Protein AF-A0A7U9S5L1-F1 (afdb_monomer_lite)

Secondary structure (DSSP, 8-state):
--------HHHHHHHTT--S-TTS-BSSSSSS--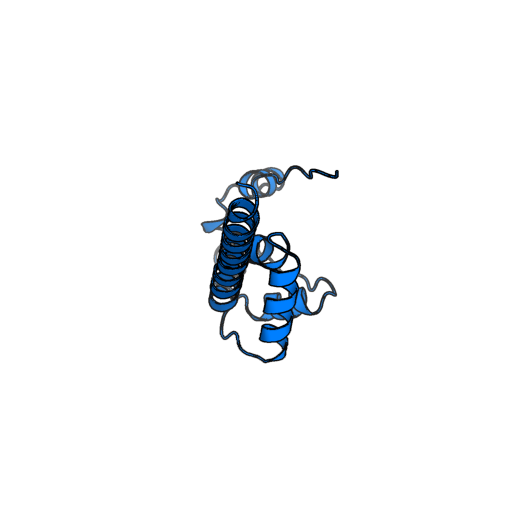-PPPP-S-HHHHHHHHH--TT-BHHHHHHHHHHHHSS-HHHHHHHHHHHHTT--SSHHHHHHHHHHHHHHHHHHHHHHHHHHTTS--

pLDDT: mean 78.97, std 16.24, range [26.72, 96.75]

Sequence (121 aa):
MIQFPTPELADVLGSIGITQPPEKVYLKAYSDIEVQLQNGGNKVSDALVRLFRDDNSLRMVNEVAKAVFHSDCRVYEWVEKNLRDDRYKSVEDVLRDAVDYGKYLKDVSHKQKKAGGREER

Radius of gyration: 17.83 Å; chains: 1; bounding box: 58×24×39 Å

Foldseek 3Di:
DDDDPPDDVCVVCVVVVNNDDQLPAFCDDDDPDHHDDDDPVDPLSNLQSVQDDRRDTSVLVVLLCCLQPVQDVVLVVVLVVCSVVVVDNHSVSSSVSSVVVSVVVVVVVVVVVVVVVVPPD

Structure (mmCIF, N/CA/C/O backbone):
data_AF-A0A7U9S5L1-F1
#
_entry.id   AF-A0A7U9S5L1-F1
#
loop_
_atom_site.group_PDB
_atom_site.id
_atom_site.type_symbol
_atom_site.label_atom_id
_atom_site.label_alt_id
_atom_site.label_comp_id
_atom_site.label_asym_id
_atom_site.label_entity_id
_atom_site.label_seq_id
_atom_site.pdbx_PDB_ins_code
_atom_site.Cartn_x
_atom_site.Cartn_y
_atom_site.Cartn_z
_atom_site.occupancy
_atom_site.B_iso_or_equiv
_atom_site.auth_seq_id
_atom_site.auth_comp_id
_atom_site.auth_asym_id
_atom_site.auth_atom_id
_atom_site.pdbx_PDB_model_num
ATOM 1 N N . MET A 1 1 ? 19.350 17.168 1.436 1.00 29.27 1 MET A N 1
ATOM 2 C CA . MET A 1 1 ? 19.070 15.814 1.953 1.00 29.27 1 MET A CA 1
ATOM 3 C C . MET A 1 1 ? 18.006 15.990 3.024 1.00 29.27 1 MET A C 1
ATOM 5 O O . MET A 1 1 ? 18.339 16.416 4.118 1.00 29.27 1 MET A O 1
ATOM 9 N N . ILE A 1 2 ? 16.726 15.855 2.673 1.00 26.72 2 ILE A N 1
ATOM 10 C CA . ILE A 1 2 ? 15.653 16.000 3.662 1.00 26.72 2 ILE A CA 1
ATOM 11 C C . ILE A 1 2 ? 15.400 14.604 4.215 1.00 26.72 2 ILE A C 1
ATOM 13 O O . ILE A 1 2 ? 14.792 13.768 3.554 1.00 26.72 2 ILE A O 1
ATOM 17 N N . GLN A 1 3 ? 15.966 14.329 5.385 1.00 32.78 3 GLN A N 1
ATOM 18 C CA . GLN A 1 3 ? 15.592 13.174 6.187 1.00 32.78 3 GLN A CA 1
ATOM 19 C C . GLN A 1 3 ? 14.393 13.616 7.020 1.00 32.78 3 GLN A C 1
ATOM 21 O O . GLN A 1 3 ? 14.538 14.403 7.953 1.00 32.78 3 GLN A O 1
ATOM 26 N N . PHE A 1 4 ? 13.200 13.171 6.633 1.00 37.47 4 PHE A N 1
ATOM 27 C CA . PHE A 1 4 ? 12.033 13.318 7.488 1.00 37.47 4 PHE A CA 1
ATOM 28 C C . PHE A 1 4 ? 12.110 12.245 8.576 1.00 37.47 4 PHE A C 1
ATOM 30 O O . PHE A 1 4 ? 12.335 11.075 8.245 1.00 37.47 4 PHE A O 1
ATOM 37 N N . PRO A 1 5 ? 11.953 12.602 9.861 1.00 39.44 5 PRO A N 1
ATOM 38 C CA . PRO A 1 5 ? 11.722 11.592 10.874 1.00 39.44 5 PRO A CA 1
ATOM 39 C C . PRO A 1 5 ? 10.408 10.919 10.486 1.00 39.44 5 PRO A C 1
ATOM 41 O O . PRO A 1 5 ? 9.397 11.595 10.317 1.00 39.44 5 PRO A O 1
ATOM 44 N N . THR A 1 6 ? 10.434 9.609 10.263 1.00 54.38 6 THR A N 1
ATOM 45 C CA . THR A 1 6 ? 9.195 8.836 10.188 1.00 54.38 6 THR A CA 1
ATOM 46 C C . THR A 1 6 ? 8.862 8.527 11.641 1.00 54.38 6 THR A C 1
ATOM 48 O O . THR A 1 6 ? 9.513 7.641 12.196 1.00 54.38 6 THR A O 1
ATOM 51 N N . PRO A 1 7 ? 7.967 9.271 12.316 1.00 58.31 7 PRO A N 1
ATOM 52 C CA . PRO A 1 7 ? 7.452 8.795 13.589 1.00 58.31 7 PRO A CA 1
ATOM 53 C C . PRO A 1 7 ? 6.857 7.401 13.359 1.00 58.31 7 PRO A C 1
ATOM 55 O O . PRO A 1 7 ? 6.203 7.160 12.335 1.00 58.31 7 PRO A O 1
ATOM 58 N N . GLU A 1 8 ? 7.136 6.457 14.260 1.00 73.25 8 GLU A N 1
ATOM 59 C CA . GLU A 1 8 ? 6.471 5.161 14.204 1.00 73.25 8 GLU A CA 1
ATOM 60 C C . GLU A 1 8 ? 4.964 5.423 14.285 1.00 73.25 8 GLU A C 1
ATOM 62 O O . GLU A 1 8 ? 4.511 6.280 15.038 1.00 73.25 8 GLU A O 1
ATOM 67 N N . LEU A 1 9 ? 4.167 4.743 13.456 1.00 71.06 9 LEU A N 1
ATOM 68 C CA . LEU A 1 9 ? 2.726 5.008 13.346 1.00 71.06 9 LEU A CA 1
ATOM 69 C C . LEU A 1 9 ? 2.036 5.009 14.723 1.00 71.06 9 LEU A C 1
ATOM 71 O O . LEU A 1 9 ? 1.126 5.797 14.949 1.00 71.06 9 LEU A O 1
ATOM 75 N N . ALA A 1 10 ? 2.510 4.176 15.652 1.00 68.12 10 ALA A N 1
ATOM 76 C CA . ALA A 1 10 ? 2.056 4.148 17.038 1.00 68.12 10 ALA A CA 1
ATOM 77 C C . ALA A 1 10 ? 2.283 5.477 17.787 1.00 68.12 10 ALA A C 1
ATOM 79 O O . ALA A 1 10 ? 1.387 5.913 18.504 1.00 68.12 10 ALA A O 1
ATOM 80 N N . ASP A 1 11 ? 3.418 6.150 17.583 1.00 73.06 11 ASP A N 1
ATOM 81 C CA . ASP A 1 11 ? 3.722 7.444 18.208 1.00 73.06 11 ASP A CA 1
ATOM 82 C C . ASP A 1 11 ? 2.795 8.546 17.687 1.00 73.06 11 ASP A C 1
ATOM 84 O O . ASP A 1 11 ? 2.284 9.360 18.459 1.00 73.06 11 ASP A O 1
ATOM 88 N N . VAL A 1 12 ? 2.524 8.548 16.375 1.00 76.19 12 VAL A N 1
ATOM 89 C CA . VAL A 1 12 ? 1.579 9.500 15.767 1.00 76.19 12 VAL A CA 1
ATOM 90 C C . VAL A 1 12 ? 0.179 9.282 16.323 1.00 76.19 12 VAL A C 1
ATOM 92 O O . VAL A 1 12 ? -0.463 10.241 16.747 1.00 76.19 12 VAL A O 1
ATOM 95 N N . LEU A 1 13 ? -0.283 8.031 16.360 1.00 71.88 13 LEU A N 1
ATOM 96 C CA . LEU A 1 13 ? -1.600 7.686 16.893 1.00 71.88 13 LEU A CA 1
ATOM 97 C C . LEU A 1 13 ? -1.715 8.057 18.378 1.00 71.88 13 LEU A C 1
ATOM 99 O O . LEU A 1 13 ? -2.688 8.704 18.770 1.00 71.88 13 LEU A O 1
ATOM 103 N N . GLY A 1 14 ? -0.685 7.766 19.175 1.00 73.25 14 GLY A N 1
ATOM 104 C CA . GLY A 1 14 ? -0.619 8.162 20.579 1.00 73.25 14 GLY A CA 1
ATOM 105 C C . GLY A 1 14 ? -0.705 9.680 20.774 1.00 73.25 14 GLY A C 1
ATOM 106 O O . GLY A 1 14 ? -1.406 10.141 21.673 1.00 73.25 14 GLY A O 1
ATOM 107 N N . SER A 1 15 ? -0.074 10.467 19.893 1.00 76.62 15 SER A N 1
ATOM 108 C CA . SER A 1 15 ? -0.095 11.938 19.962 1.00 76.62 15 SER A CA 1
ATOM 109 C C . SER A 1 15 ? -1.479 12.563 19.739 1.00 76.62 15 SER A C 1
ATOM 111 O O . SER A 1 15 ? -1.737 13.662 20.227 1.00 76.62 15 SER A O 1
ATOM 113 N N . ILE A 1 16 ? -2.383 11.853 19.056 1.00 73.31 16 ILE A N 1
ATOM 114 C CA . ILE A 1 16 ? -3.769 12.281 18.804 1.00 73.31 16 ILE A CA 1
ATOM 115 C C . ILE A 1 16 ? -4.784 11.549 19.695 1.00 73.31 16 ILE A C 1
ATOM 117 O O . ILE A 1 16 ? -5.984 11.582 19.433 1.00 73.31 16 ILE A O 1
ATOM 121 N N . GLY A 1 17 ? -4.310 10.890 20.758 1.00 68.81 17 GLY A N 1
ATOM 122 C CA . GLY A 1 17 ? -5.159 10.222 21.747 1.00 68.81 17 GLY A CA 1
ATOM 123 C C . GLY A 1 17 ? -5.641 8.826 21.345 1.00 68.81 17 GLY A C 1
ATOM 124 O O . GLY A 1 17 ? -6.437 8.230 22.069 1.00 68.81 17 GLY A O 1
ATOM 125 N N . ILE A 1 18 ? -5.151 8.267 20.234 1.00 74.56 18 ILE A N 1
ATOM 126 C CA . ILE A 1 18 ? -5.421 6.880 19.852 1.00 74.56 18 ILE A CA 1
ATOM 127 C C . ILE A 1 18 ? -4.417 5.985 20.581 1.00 74.56 18 ILE A C 1
ATOM 129 O O . ILE A 1 18 ? -3.254 5.867 20.205 1.00 74.56 18 ILE A O 1
ATOM 133 N N . THR A 1 19 ? -4.884 5.346 21.650 1.00 75.88 19 THR A N 1
ATOM 134 C CA . THR A 1 19 ? -4.073 4.460 22.504 1.00 75.88 19 THR A CA 1
ATOM 135 C C . THR A 1 19 ? -4.052 3.009 22.023 1.00 75.88 19 THR A C 1
ATOM 137 O O . THR A 1 19 ? -3.271 2.198 22.521 1.00 75.88 19 THR A O 1
ATOM 140 N N . GLN A 1 20 ? -4.911 2.661 21.061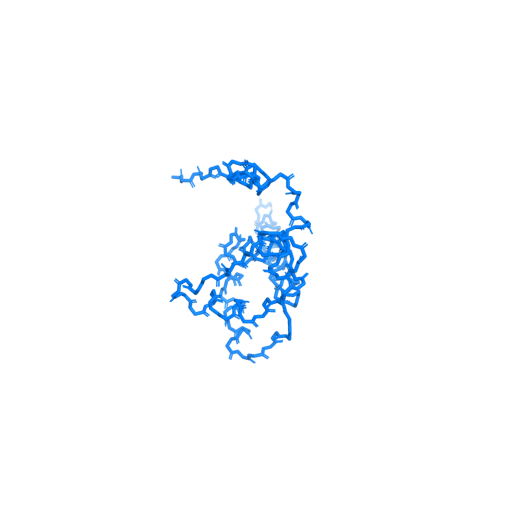 1.00 74.69 20 GLN A N 1
ATOM 141 C CA . GLN A 1 20 ? -4.927 1.334 20.459 1.00 74.69 20 GLN A CA 1
ATOM 142 C C . GLN A 1 20 ? -3.749 1.167 19.486 1.00 74.69 20 GLN A C 1
ATOM 144 O O . GLN A 1 20 ? -3.425 2.099 18.749 1.00 74.69 20 GLN A O 1
ATOM 149 N N . PRO A 1 21 ? -3.124 -0.024 19.436 1.00 78.12 21 PRO A N 1
ATOM 150 C CA . PRO A 1 21 ? -2.059 -0.287 18.481 1.00 78.12 21 PRO A CA 1
ATOM 151 C C . PRO A 1 21 ? -2.603 -0.246 17.038 1.00 78.12 21 PRO A C 1
ATOM 153 O O . PRO A 1 21 ? -3.765 -0.610 16.823 1.00 78.12 21 PRO A O 1
ATOM 156 N N . PRO A 1 22 ? -1.792 0.146 16.035 1.00 75.12 22 PRO A N 1
ATOM 157 C CA . PRO A 1 22 ? -2.262 0.357 14.663 1.00 75.12 22 PRO A CA 1
ATOM 158 C C . PRO A 1 22 ? -2.922 -0.863 13.999 1.00 75.12 22 PRO A C 1
ATOM 160 O O . PRO A 1 22 ? -3.710 -0.704 13.070 1.00 75.12 22 PRO A O 1
ATOM 163 N N . GLU A 1 23 ? -2.613 -2.081 14.451 1.00 80.06 23 GLU A N 1
ATOM 164 C CA . GLU A 1 23 ? -3.245 -3.331 14.007 1.00 80.06 23 GLU A CA 1
ATOM 165 C C . GLU A 1 23 ? -4.710 -3.457 14.432 1.00 80.06 23 GLU A C 1
ATOM 167 O O . GLU A 1 23 ? -5.455 -4.214 13.818 1.00 80.06 23 GLU A O 1
ATOM 172 N N . LYS A 1 24 ? -5.105 -2.762 15.504 1.00 78.31 24 LYS A N 1
ATOM 173 C CA . LYS A 1 24 ? -6.451 -2.810 16.089 1.00 78.31 24 LYS A CA 1
ATOM 174 C C . LYS A 1 24 ? -7.314 -1.608 15.705 1.00 78.31 24 LYS A C 1
ATOM 176 O O . LYS A 1 24 ? -8.480 -1.564 16.077 1.00 78.31 24 LYS A O 1
ATOM 181 N N . VAL A 1 25 ? -6.757 -0.653 14.958 1.00 77.12 25 VAL A N 1
ATOM 182 C CA . VAL A 1 25 ? -7.496 0.501 14.437 1.00 77.12 25 VAL A CA 1
ATOM 183 C C . VAL A 1 25 ? -7.931 0.190 13.010 1.00 77.12 25 VAL A C 1
ATOM 185 O O . VAL A 1 25 ? -7.122 0.260 12.084 1.00 77.12 25 VAL A O 1
ATOM 188 N N . TYR A 1 26 ? -9.193 -0.196 12.849 1.00 80.31 26 TYR A N 1
ATOM 189 C CA . TYR A 1 26 ? -9.798 -0.554 11.566 1.00 80.31 26 TYR A CA 1
ATOM 190 C C . TYR A 1 26 ? -10.449 0.654 10.894 1.00 80.31 26 TYR A C 1
ATOM 192 O O . TYR A 1 26 ? -10.888 1.580 11.575 1.00 80.31 26 TYR A O 1
ATOM 200 N N . LEU A 1 27 ? -10.525 0.639 9.560 1.00 77.81 27 LEU A N 1
ATOM 201 C CA . LEU A 1 27 ? -11.148 1.718 8.786 1.00 77.81 27 LEU A CA 1
ATOM 202 C C . LEU A 1 27 ? -12.639 1.859 9.107 1.00 77.81 27 LEU A C 1
ATOM 204 O O . LEU A 1 27 ? -13.144 2.967 9.279 1.00 77.81 27 LEU A O 1
ATOM 208 N N . LYS A 1 28 ? -13.329 0.729 9.265 1.00 72.12 28 LYS A N 1
ATOM 209 C CA . LYS A 1 28 ? -14.722 0.679 9.697 1.00 72.12 28 LYS A CA 1
ATOM 210 C C . LYS A 1 28 ? -14.963 -0.625 10.456 1.00 72.12 28 LYS A C 1
ATOM 212 O O . LYS A 1 28 ? -15.317 -1.627 9.854 1.00 72.12 28 LYS A O 1
ATOM 217 N N . ALA A 1 29 ? -14.783 -0.618 11.778 1.00 57.53 29 ALA A N 1
ATOM 218 C CA . ALA A 1 29 ? -15.762 -1.204 12.708 1.00 57.53 29 ALA A CA 1
ATOM 219 C C . ALA A 1 29 ? -15.304 -1.226 14.184 1.00 57.53 29 ALA A C 1
ATOM 221 O O . ALA A 1 29 ? -14.155 -1.524 14.504 1.00 57.53 29 ALA A O 1
ATOM 222 N N . TYR A 1 30 ? -16.318 -1.037 15.045 1.00 46.25 30 TYR A N 1
ATOM 223 C CA . TYR A 1 30 ? -16.488 -1.422 16.462 1.00 46.25 30 TYR A CA 1
ATOM 224 C C . TYR A 1 30 ? -16.082 -0.503 17.618 1.00 46.25 30 TYR A C 1
ATOM 226 O O . TYR A 1 30 ? -16.311 -0.864 18.770 1.00 46.25 30 TYR A O 1
ATOM 234 N N . SER A 1 31 ? -15.630 0.717 17.380 1.00 51.47 31 SER A N 1
ATOM 235 C CA . SER A 1 31 ? -15.437 1.674 18.478 1.00 51.47 31 SER A CA 1
ATOM 236 C C . SER A 1 31 ? -15.589 3.091 17.959 1.00 51.47 31 SER A C 1
ATOM 238 O O . SER A 1 31 ? -15.538 3.284 16.750 1.00 51.47 31 SER A O 1
ATOM 240 N N . ASP A 1 32 ? -15.778 4.052 18.860 1.00 56.31 32 ASP A N 1
ATOM 241 C CA . ASP A 1 32 ? -16.065 5.481 18.632 1.00 56.31 32 ASP A CA 1
ATOM 242 C C . ASP A 1 32 ? -15.033 6.261 17.772 1.00 56.31 32 ASP A C 1
ATOM 244 O O . ASP A 1 32 ? -14.987 7.488 17.795 1.00 56.31 32 ASP A O 1
ATOM 248 N N . ILE A 1 33 ? -14.173 5.564 17.025 1.00 56.97 33 ILE A N 1
ATOM 249 C CA . ILE A 1 33 ? -13.115 6.078 16.163 1.00 56.97 33 ILE A CA 1
ATOM 250 C C . ILE A 1 33 ? -13.426 5.629 14.730 1.00 56.97 33 ILE A C 1
ATOM 252 O O . ILE A 1 33 ? -13.151 4.493 14.345 1.00 56.97 33 ILE A O 1
ATOM 256 N N . GLU A 1 34 ? -14.007 6.528 13.940 1.00 60.09 34 GLU A N 1
ATOM 257 C CA . GLU A 1 34 ? -14.217 6.336 12.506 1.00 60.09 34 GLU A CA 1
ATOM 258 C C . GLU A 1 34 ? -13.011 6.898 11.740 1.00 60.09 34 GLU A C 1
ATOM 260 O O . GLU A 1 34 ? -12.716 8.093 11.819 1.00 60.09 34 GLU A O 1
ATOM 265 N N . VAL A 1 35 ? -12.294 6.045 11.003 1.00 65.94 35 VAL A N 1
ATOM 266 C CA . VAL A 1 35 ? -11.163 6.472 10.172 1.00 65.94 35 VAL A CA 1
ATOM 267 C C . VAL A 1 35 ? -11.619 6.548 8.723 1.00 65.94 35 VAL A C 1
ATOM 269 O O . VAL A 1 35 ? -11.730 5.540 8.030 1.00 65.94 35 VAL A O 1
ATOM 272 N N . GLN A 1 36 ? -11.845 7.767 8.241 1.00 68.19 36 GLN A N 1
ATOM 273 C CA . GLN A 1 36 ? -12.176 8.005 6.840 1.00 68.19 36 GLN A CA 1
ATOM 274 C C . GLN A 1 36 ? -10.911 8.317 6.040 1.00 68.19 36 GLN A C 1
ATOM 276 O O . GLN A 1 36 ? -10.203 9.288 6.317 1.00 68.19 36 GLN A O 1
ATOM 281 N N . LEU A 1 37 ? -10.636 7.508 5.016 1.00 70.88 37 LEU A N 1
ATOM 282 C CA . LEU A 1 37 ? -9.609 7.826 4.028 1.00 70.88 37 LEU A CA 1
ATOM 283 C C . LEU A 1 37 ? -10.149 8.907 3.085 1.00 70.88 37 LEU A C 1
ATOM 285 O O . LEU A 1 37 ? -11.173 8.715 2.432 1.00 70.88 37 LEU A O 1
ATOM 289 N N . GLN A 1 38 ? -9.465 10.047 3.015 1.00 69.81 38 GLN A N 1
ATOM 290 C CA . GLN A 1 38 ? -9.815 11.115 2.082 1.00 69.81 38 GLN A CA 1
ATOM 291 C C . GLN A 1 38 ? -9.102 10.925 0.742 1.00 69.81 38 GLN A C 1
ATOM 293 O O . GLN A 1 38 ? -7.936 10.529 0.693 1.00 69.81 38 GLN A O 1
ATOM 298 N N . ASN A 1 39 ? -9.794 11.266 -0.346 1.00 70.81 39 ASN A N 1
ATOM 299 C CA . ASN A 1 39 ? -9.186 11.336 -1.670 1.00 70.81 39 ASN A CA 1
ATOM 300 C C . ASN A 1 39 ? -8.148 12.464 -1.688 1.00 70.81 39 ASN A C 1
ATOM 302 O O . ASN A 1 39 ? -8.467 13.623 -1.422 1.00 70.81 39 ASN A O 1
ATOM 306 N N . GLY A 1 40 ? -6.901 12.115 -1.996 1.00 62.59 40 GLY A N 1
ATOM 307 C CA . GLY A 1 40 ? -5.763 13.039 -1.963 1.00 62.59 40 GLY A CA 1
ATOM 308 C C . GLY A 1 40 ? -5.571 13.833 -3.256 1.00 62.59 40 GLY A C 1
ATOM 309 O O . GLY A 1 40 ? -4.602 14.578 -3.372 1.00 62.59 40 GLY A O 1
ATOM 310 N N . GLY A 1 41 ? -6.433 13.630 -4.261 1.00 65.38 41 GLY A N 1
ATOM 311 C CA . GLY A 1 41 ? -6.335 14.263 -5.582 1.00 65.38 41 GLY A CA 1
ATOM 312 C C . GLY A 1 41 ? -5.279 13.641 -6.506 1.00 65.38 41 GLY A C 1
ATOM 313 O O . GLY A 1 41 ? -5.176 14.017 -7.674 1.00 65.38 41 GLY A O 1
ATOM 314 N N . ASN A 1 42 ? -4.507 12.668 -6.011 1.00 80.56 42 ASN A N 1
ATOM 315 C CA . ASN A 1 42 ? -3.632 11.818 -6.812 1.00 80.56 42 ASN A CA 1
ATOM 316 C C . ASN A 1 42 ? -4.414 10.569 -7.259 1.00 80.56 42 ASN A C 1
ATOM 318 O O . ASN A 1 42 ? -4.974 9.854 -6.431 1.00 80.56 42 ASN A O 1
ATOM 322 N N . LYS A 1 43 ? -4.389 10.267 -8.565 1.00 84.56 43 LYS A N 1
ATOM 323 C CA . LYS A 1 43 ? -5.097 9.123 -9.168 1.00 84.56 43 LYS A CA 1
ATOM 324 C C . LYS A 1 43 ? -4.723 7.769 -8.556 1.00 84.56 43 LYS A C 1
ATOM 326 O O . LYS A 1 43 ? -5.597 6.920 -8.414 1.00 84.56 43 LYS A O 1
ATOM 331 N N . VAL A 1 44 ? -3.453 7.561 -8.210 1.00 86.62 44 VAL A N 1
ATOM 332 C CA . VAL A 1 44 ? -2.967 6.342 -7.549 1.00 86.62 44 VAL A CA 1
ATOM 333 C C . VAL A 1 44 ? -3.521 6.261 -6.133 1.00 86.62 44 VAL A C 1
ATOM 335 O O . VAL A 1 44 ? -4.066 5.227 -5.763 1.00 86.62 44 VAL A O 1
ATOM 338 N N . SER A 1 45 ? -3.459 7.350 -5.363 1.00 84.69 45 SER A N 1
ATOM 339 C CA . SER A 1 45 ? -4.039 7.395 -4.016 1.00 84.69 45 SER A CA 1
ATOM 340 C C . SER A 1 45 ? -5.542 7.119 -4.043 1.00 84.69 45 SER A C 1
ATOM 342 O O . SER A 1 45 ? -6.022 6.290 -3.278 1.00 84.69 45 SER A O 1
ATOM 344 N N . ASP A 1 46 ? -6.273 7.736 -4.970 1.00 86.62 46 ASP A N 1
ATOM 345 C CA . ASP A 1 46 ? -7.719 7.546 -5.107 1.00 86.62 46 ASP A CA 1
ATOM 346 C C . ASP A 1 46 ? -8.071 6.112 -5.548 1.00 86.62 46 ASP A C 1
ATOM 348 O O . ASP A 1 46 ? -9.076 5.553 -5.108 1.00 86.62 46 ASP A O 1
ATOM 352 N N . ALA A 1 47 ? -7.249 5.490 -6.400 1.00 88.75 47 ALA A N 1
ATOM 353 C CA . ALA A 1 47 ? -7.415 4.090 -6.786 1.00 88.75 47 ALA A CA 1
ATOM 354 C C . ALA A 1 47 ? -7.135 3.138 -5.612 1.00 88.75 47 ALA A C 1
ATOM 356 O O . ALA A 1 47 ? -7.884 2.186 -5.406 1.00 88.75 47 ALA A O 1
ATOM 357 N N . LEU A 1 48 ? -6.111 3.425 -4.805 1.00 89.31 48 LEU A N 1
ATOM 358 C CA . LEU A 1 48 ? -5.794 2.652 -3.606 1.00 89.31 48 LEU A CA 1
ATOM 359 C C . LEU A 1 48 ? -6.908 2.742 -2.560 1.00 89.31 48 LEU A C 1
ATOM 361 O O . LEU A 1 48 ? -7.298 1.713 -2.016 1.00 89.31 48 LEU A O 1
ATOM 365 N N . VAL A 1 49 ? -7.470 3.935 -2.325 1.00 87.50 49 VAL A N 1
ATOM 366 C CA . VAL A 1 49 ? -8.607 4.135 -1.402 1.00 87.50 49 VAL A CA 1
ATOM 367 C C . VAL A 1 49 ? -9.780 3.215 -1.750 1.00 87.50 49 VAL A C 1
ATOM 369 O O . VAL A 1 49 ? -10.408 2.670 -0.850 1.00 87.50 49 VAL A O 1
ATOM 372 N N . ARG A 1 50 ? -10.039 2.973 -3.041 1.00 87.75 50 ARG A N 1
ATOM 373 C CA . ARG A 1 50 ? -11.118 2.077 -3.499 1.00 87.75 50 ARG A CA 1
ATOM 374 C C . ARG A 1 50 ? -10.844 0.592 -3.262 1.00 87.75 50 ARG A C 1
ATOM 376 O O . ARG A 1 50 ? -11.785 -0.196 -3.286 1.00 87.75 50 ARG A O 1
ATOM 383 N N . LEU A 1 51 ? -9.580 0.205 -3.091 1.00 90.19 51 LEU A N 1
ATOM 384 C CA . LEU A 1 51 ? -9.187 -1.180 -2.821 1.00 90.19 51 LEU A CA 1
ATOM 385 C C . LEU A 1 51 ? -9.201 -1.510 -1.328 1.00 90.19 51 LEU A C 1
ATOM 387 O O . LEU A 1 51 ? -9.308 -2.688 -0.979 1.00 90.19 51 LEU A O 1
ATOM 391 N N . PHE A 1 52 ? -9.095 -0.500 -0.461 1.00 88.31 52 PHE A N 1
ATOM 392 C CA . PHE A 1 52 ? -9.219 -0.694 0.976 1.00 88.31 52 PHE A CA 1
ATOM 393 C C . PHE A 1 52 ? -10.656 -1.046 1.359 1.00 88.31 52 PHE A C 1
ATOM 395 O O . PHE A 1 52 ? -11.628 -0.474 0.865 1.00 88.31 52 PHE A O 1
ATOM 402 N N . ARG A 1 53 ? -10.767 -2.001 2.272 1.00 85.75 53 ARG A N 1
ATOM 403 C CA . ARG A 1 53 ? -12.009 -2.470 2.868 1.00 85.75 53 ARG A CA 1
ATOM 404 C C . ARG A 1 53 ? -12.083 -2.050 4.327 1.00 85.75 53 ARG A C 1
ATOM 406 O O . ARG A 1 53 ? -11.075 -1.762 4.967 1.00 85.75 53 ARG A O 1
ATOM 413 N N . ASP A 1 54 ? -13.297 -2.064 4.848 1.00 81.69 54 ASP A N 1
ATOM 414 C CA . ASP A 1 54 ? -13.631 -1.678 6.218 1.00 81.69 54 ASP A CA 1
ATOM 415 C C . ASP A 1 54 ? -12.844 -2.473 7.285 1.00 81.69 54 ASP A C 1
ATOM 417 O O . ASP A 1 54 ? -12.495 -1.931 8.336 1.00 81.69 54 ASP A O 1
ATOM 421 N N . ASP A 1 55 ? -12.494 -3.728 6.986 1.00 82.81 55 ASP A N 1
ATOM 422 C CA . ASP A 1 55 ? -11.705 -4.638 7.825 1.00 82.81 55 ASP A CA 1
ATOM 423 C C . ASP A 1 55 ? -10.181 -4.475 7.675 1.00 82.81 55 ASP A C 1
ATOM 425 O O . ASP A 1 55 ? -9.410 -5.158 8.355 1.00 82.81 55 ASP A O 1
ATOM 429 N N . ASN A 1 56 ? -9.705 -3.555 6.832 1.00 86.94 56 ASN A N 1
ATOM 430 C CA . ASN A 1 56 ? -8.291 -3.207 6.805 1.00 86.94 56 ASN A CA 1
ATOM 431 C C . ASN A 1 56 ? -7.930 -2.302 7.991 1.00 86.94 56 ASN A C 1
ATOM 433 O O . ASN A 1 56 ? -8.671 -1.396 8.375 1.00 86.94 56 ASN A O 1
ATOM 437 N N . SER A 1 57 ? -6.753 -2.542 8.570 1.00 85.75 57 SER A N 1
ATOM 438 C CA . SER A 1 57 ? -6.221 -1.745 9.676 1.00 85.75 57 SER A CA 1
ATOM 439 C C . SER A 1 57 ? -5.360 -0.582 9.187 1.00 85.75 57 SER A C 1
ATOM 441 O O . SER A 1 57 ? -4.785 -0.626 8.096 1.00 85.75 57 SER A O 1
ATOM 443 N N . LEU A 1 58 ? -5.184 0.439 10.025 1.00 83.56 58 LEU A N 1
ATOM 444 C CA . LEU A 1 58 ? -4.258 1.543 9.758 1.00 83.56 58 LEU A CA 1
ATOM 445 C C . LEU A 1 58 ? -2.827 1.064 9.505 1.00 83.56 58 LEU A C 1
ATOM 447 O O . LEU A 1 58 ? -2.107 1.664 8.705 1.00 83.56 58 LEU A O 1
ATOM 451 N N . ARG A 1 59 ? -2.414 -0.047 10.131 1.00 87.00 59 ARG A N 1
ATOM 452 C CA . ARG A 1 59 ? -1.147 -0.696 9.783 1.00 87.00 59 ARG A CA 1
ATOM 453 C C . ARG A 1 59 ? -1.105 -1.091 8.309 1.00 87.00 59 ARG A C 1
ATOM 455 O O . ARG A 1 59 ? -0.110 -0.800 7.656 1.00 87.00 59 ARG A O 1
ATOM 462 N N . MET A 1 60 ? -2.151 -1.738 7.790 1.00 89.38 60 MET A N 1
ATOM 463 C CA . MET A 1 60 ? -2.207 -2.144 6.381 1.00 89.38 60 MET A CA 1
ATOM 464 C C . MET A 1 60 ? -2.096 -0.927 5.460 1.00 89.38 60 MET A C 1
ATOM 466 O O . MET A 1 60 ? -1.292 -0.932 4.531 1.00 89.38 60 MET A O 1
ATOM 470 N N . VAL A 1 61 ? -2.834 0.145 5.769 1.00 88.50 61 VAL A N 1
ATOM 471 C CA . VAL A 1 61 ? -2.764 1.406 5.015 1.00 88.50 61 VAL A CA 1
ATOM 472 C C . VAL A 1 61 ? -1.335 1.945 4.970 1.00 88.50 61 VAL A C 1
ATOM 474 O O . VAL A 1 61 ? -0.823 2.280 3.902 1.00 88.50 61 VAL A O 1
ATOM 477 N N . ASN A 1 62 ? -0.663 1.978 6.119 1.00 88.31 62 ASN A N 1
ATOM 478 C CA . ASN A 1 62 ? 0.700 2.482 6.229 1.00 88.31 62 ASN A CA 1
ATOM 479 C C . ASN A 1 62 ? 1.729 1.606 5.502 1.00 88.31 62 ASN A C 1
ATOM 481 O O . ASN A 1 62 ? 2.632 2.132 4.858 1.00 88.31 62 ASN A O 1
ATOM 485 N N . GLU A 1 63 ? 1.605 0.281 5.575 1.00 90.94 63 GLU A N 1
ATOM 486 C CA . GLU A 1 63 ? 2.523 -0.627 4.880 1.00 90.94 63 GLU A CA 1
ATOM 487 C C . GLU A 1 63 ? 2.372 -0.531 3.358 1.00 90.94 63 GLU A C 1
ATOM 489 O O . GLU A 1 63 ? 3.375 -0.451 2.649 1.00 90.94 63 GLU A O 1
ATOM 494 N N . VAL A 1 64 ? 1.141 -0.418 2.851 1.00 92.00 64 VAL A N 1
ATOM 495 C CA . VAL A 1 64 ? 0.882 -0.143 1.427 1.00 92.00 64 VAL A CA 1
ATOM 496 C C . VAL A 1 64 ? 1.472 1.207 1.030 1.00 92.00 64 VAL A C 1
ATOM 498 O O . VAL A 1 64 ? 2.178 1.298 0.025 1.00 92.00 64 VAL A O 1
ATOM 501 N N . ALA A 1 65 ? 1.254 2.250 1.835 1.00 89.38 65 ALA A N 1
ATOM 502 C CA . ALA A 1 65 ? 1.778 3.578 1.540 1.00 89.38 65 ALA A CA 1
ATOM 503 C C . ALA A 1 65 ? 3.315 3.584 1.478 1.00 89.38 65 ALA A C 1
ATOM 505 O O . ALA A 1 65 ? 3.901 4.116 0.536 1.00 89.38 65 ALA A O 1
ATOM 506 N N . LYS A 1 66 ? 3.982 2.929 2.434 1.00 90.00 66 LYS A N 1
ATOM 507 C CA . LYS A 1 66 ? 5.441 2.758 2.420 1.00 90.00 66 LYS A CA 1
ATOM 508 C C . LYS A 1 66 ? 5.917 1.988 1.191 1.00 90.00 66 LYS A C 1
ATOM 510 O O . LYS A 1 66 ? 6.883 2.406 0.555 1.00 90.00 66 LYS A O 1
ATOM 515 N N . ALA A 1 67 ? 5.255 0.881 0.860 1.00 91.56 67 ALA A N 1
ATOM 516 C CA . ALA A 1 67 ? 5.649 0.037 -0.259 1.00 91.56 67 ALA A CA 1
ATOM 517 C C . ALA A 1 67 ? 5.499 0.755 -1.606 1.00 91.56 67 ALA A C 1
ATOM 519 O O . ALA A 1 67 ? 6.378 0.629 -2.454 1.00 91.56 67 ALA A O 1
ATOM 520 N N . VAL A 1 68 ? 4.433 1.535 -1.794 1.00 90.62 68 VAL A N 1
ATOM 521 C CA . VAL A 1 68 ? 4.135 2.199 -3.071 1.00 90.62 68 VAL A CA 1
ATOM 522 C C . VAL A 1 68 ? 4.855 3.541 -3.208 1.00 90.62 68 VAL A C 1
ATOM 524 O O . VAL A 1 68 ? 5.460 3.800 -4.244 1.00 90.62 68 VAL A O 1
ATOM 527 N N . PHE A 1 69 ? 4.814 4.397 -2.184 1.00 87.06 69 PHE A N 1
ATOM 528 C CA . PHE A 1 69 ? 5.274 5.787 -2.300 1.00 87.06 69 PHE A CA 1
ATOM 529 C C . PHE A 1 69 ? 6.693 6.022 -1.774 1.00 87.06 69 PHE A C 1
ATOM 531 O O . PHE A 1 69 ? 7.326 7.000 -2.167 1.00 87.06 69 PHE A O 1
ATOM 538 N N . HIS A 1 70 ? 7.210 5.162 -0.890 1.00 83.31 70 HIS A N 1
ATOM 539 C CA . HIS A 1 70 ? 8.474 5.419 -0.181 1.00 83.31 70 HIS A CA 1
ATOM 540 C C . HIS A 1 70 ? 9.600 4.424 -0.504 1.00 83.31 70 HIS A C 1
ATOM 542 O O . HIS A 1 70 ? 10.675 4.513 0.087 1.00 83.31 70 HIS A O 1
ATOM 548 N N . SER A 1 71 ? 9.382 3.474 -1.419 1.00 78.88 71 SER A N 1
ATOM 549 C CA . SER A 1 71 ? 10.351 2.413 -1.722 1.00 78.88 71 SER A CA 1
ATOM 550 C C . SER A 1 71 ? 11.361 2.798 -2.816 1.00 78.88 71 SER A C 1
ATOM 552 O O . SER A 1 71 ? 12.560 2.868 -2.553 1.00 78.88 71 SER A O 1
ATOM 554 N N . ASP A 1 72 ? 10.891 3.023 -4.043 1.00 88.75 72 ASP A N 1
ATOM 555 C CA . ASP A 1 72 ? 11.649 3.406 -5.244 1.00 88.75 72 ASP A CA 1
ATOM 556 C C . ASP A 1 72 ? 10.645 3.995 -6.253 1.00 88.75 72 ASP A C 1
ATOM 558 O O . ASP A 1 72 ? 9.522 3.497 -6.366 1.00 88.75 72 ASP A O 1
ATOM 562 N N . CYS A 1 73 ? 11.017 5.035 -7.007 1.00 88.88 73 CYS A N 1
ATOM 563 C CA . CYS A 1 73 ? 10.102 5.663 -7.972 1.00 88.88 73 CYS A CA 1
ATOM 564 C C . CYS A 1 73 ? 9.590 4.681 -9.039 1.00 88.88 73 CYS A C 1
ATOM 566 O O . CYS A 1 73 ? 8.453 4.796 -9.489 1.00 88.88 73 CYS A O 1
ATOM 568 N N . ARG A 1 74 ? 10.378 3.659 -9.391 1.00 91.25 74 ARG A N 1
ATOM 569 C CA . ARG A 1 74 ? 9.976 2.630 -10.359 1.00 91.25 74 ARG A CA 1
ATOM 570 C C . ARG A 1 74 ? 8.904 1.696 -9.806 1.00 91.25 74 ARG A C 1
ATOM 572 O O . ARG A 1 74 ? 8.150 1.126 -10.587 1.00 91.25 74 ARG A O 1
ATOM 579 N N . VAL A 1 75 ? 8.838 1.515 -8.484 1.00 92.69 75 VAL A N 1
ATOM 580 C CA . VAL A 1 75 ? 7.756 0.749 -7.844 1.00 92.69 75 VAL A CA 1
ATOM 581 C C . VAL A 1 75 ? 6.446 1.514 -7.969 1.00 92.69 75 VAL A C 1
ATOM 583 O O . VAL A 1 75 ? 5.442 0.919 -8.351 1.00 92.69 75 VAL A O 1
ATOM 586 N N . TYR A 1 76 ? 6.469 2.829 -7.741 1.00 92.06 76 TYR A N 1
ATOM 587 C CA . TYR A 1 76 ? 5.303 3.682 -7.967 1.00 92.06 76 TYR A CA 1
ATOM 588 C C . TYR A 1 76 ? 4.798 3.574 -9.414 1.00 92.06 76 TYR A C 1
ATOM 590 O O . TYR A 1 76 ? 3.627 3.270 -9.625 1.00 92.06 76 TYR A O 1
ATOM 598 N N . GLU A 1 77 ? 5.676 3.742 -10.409 1.00 92.50 77 GLU A N 1
ATOM 599 C CA . GLU A 1 77 ? 5.307 3.657 -11.835 1.00 92.50 77 GLU A CA 1
ATOM 600 C C . GLU A 1 77 ? 4.747 2.274 -12.217 1.00 92.50 77 GLU A C 1
ATOM 602 O O . GLU A 1 77 ? 3.793 2.163 -12.992 1.00 92.50 77 GLU A O 1
ATOM 607 N N . TRP A 1 78 ? 5.325 1.205 -11.659 1.00 95.00 78 TRP A N 1
ATOM 608 C CA . TRP A 1 78 ? 4.861 -0.167 -11.866 1.00 95.00 78 TRP A CA 1
ATOM 609 C C . TRP A 1 78 ? 3.446 -0.380 -11.320 1.00 95.00 78 TRP A C 1
ATOM 611 O O . TRP A 1 78 ? 2.567 -0.872 -12.034 1.00 95.00 78 TRP A O 1
ATOM 621 N N . VAL A 1 79 ? 3.212 0.046 -10.078 1.00 94.56 79 VAL A N 1
ATOM 622 C CA . VAL A 1 79 ? 1.910 -0.062 -9.413 1.00 94.56 79 VAL A CA 1
ATOM 623 C C . VAL A 1 79 ? 0.869 0.817 -10.104 1.00 94.56 79 VAL A C 1
ATOM 625 O O . VAL A 1 79 ? -0.244 0.357 -10.348 1.00 94.56 79 VAL A O 1
ATOM 628 N N . GLU A 1 80 ? 1.221 2.045 -10.493 1.00 94.75 80 GLU A N 1
ATOM 629 C CA . GLU A 1 80 ? 0.336 2.949 -11.238 1.00 94.75 80 GLU A CA 1
ATOM 630 C C . GLU A 1 80 ? -0.156 2.306 -12.540 1.00 94.75 80 GLU A C 1
ATOM 632 O O . GLU A 1 80 ? -1.354 2.325 -12.841 1.00 94.75 80 GLU A O 1
ATOM 637 N N . LYS A 1 81 ? 0.752 1.684 -13.299 1.00 95.31 81 LYS A N 1
ATOM 638 C CA . LYS A 1 81 ? 0.396 0.979 -14.532 1.00 95.31 81 LYS A CA 1
ATOM 639 C C . LYS A 1 81 ? -0.559 -0.186 -14.265 1.00 95.31 81 LYS A C 1
ATOM 641 O O . LYS A 1 81 ? -1.567 -0.313 -14.953 1.00 95.31 81 LYS A O 1
ATOM 646 N N . ASN A 1 82 ? -0.264 -1.025 -13.277 1.00 95.75 82 ASN A N 1
ATOM 647 C CA . ASN A 1 82 ? -1.090 -2.195 -12.975 1.00 95.75 82 ASN A CA 1
ATOM 648 C C . ASN A 1 82 ? -2.464 -1.818 -12.388 1.00 95.75 82 ASN A C 1
ATOM 650 O O . ASN A 1 82 ? -3.442 -2.511 -12.663 1.00 95.75 82 ASN A O 1
ATOM 654 N N . LEU A 1 83 ? -2.561 -0.707 -11.648 1.00 93.56 83 LEU A N 1
ATOM 655 C CA . LEU A 1 83 ? -3.841 -0.128 -11.223 1.00 93.56 83 LEU A CA 1
ATOM 656 C C . LEU A 1 83 ? -4.666 0.334 -12.427 1.00 93.56 83 LEU A C 1
ATOM 658 O O . LEU A 1 83 ? -5.864 0.076 -12.489 1.00 93.56 83 LEU A O 1
ATOM 662 N N . ARG A 1 84 ? -4.030 0.992 -13.405 1.00 91.81 84 ARG A N 1
ATOM 663 C CA . ARG A 1 84 ? -4.700 1.425 -14.640 1.00 91.81 84 ARG A CA 1
ATOM 664 C C . ARG A 1 84 ? -5.210 0.247 -15.474 1.00 91.81 84 ARG A C 1
ATOM 666 O O . ARG A 1 84 ? -6.254 0.370 -16.108 1.00 91.81 84 ARG A O 1
ATOM 673 N N . ASP A 1 85 ? -4.479 -0.861 -15.456 1.00 94.19 85 ASP A N 1
ATOM 674 C CA . ASP A 1 85 ? -4.826 -2.101 -16.154 1.00 94.19 85 ASP A CA 1
ATOM 675 C C . ASP A 1 85 ? -5.803 -2.994 -15.351 1.00 94.19 85 ASP A C 1
ATOM 677 O O . ASP A 1 85 ? -6.055 -4.125 -15.763 1.00 94.19 85 ASP A O 1
ATOM 681 N N . ASP A 1 86 ? -6.329 -2.514 -14.214 1.00 91.38 86 ASP A N 1
ATOM 682 C CA . ASP A 1 86 ? -7.271 -3.223 -13.326 1.00 91.38 86 ASP A CA 1
ATOM 683 C C . ASP A 1 86 ? -6.778 -4.616 -12.882 1.00 91.38 86 ASP A C 1
ATOM 685 O O . ASP A 1 86 ? -7.519 -5.596 -12.802 1.00 91.38 86 ASP A O 1
ATOM 689 N N . ARG A 1 87 ? -5.469 -4.737 -12.628 1.00 93.69 87 ARG A N 1
ATOM 690 C CA . ARG A 1 87 ? -4.831 -6.031 -12.326 1.00 93.69 87 ARG A CA 1
ATOM 691 C C . ARG A 1 87 ? -4.927 -6.455 -10.867 1.00 93.69 87 ARG A C 1
ATOM 693 O O . ARG A 1 87 ? -4.661 -7.618 -10.562 1.00 93.69 87 ARG A O 1
ATOM 700 N N . TYR A 1 88 ? -5.273 -5.536 -9.973 1.00 95.44 88 TYR A N 1
ATOM 701 C CA . TYR A 1 88 ? -5.329 -5.795 -8.539 1.00 95.44 88 TYR A CA 1
ATOM 702 C C . TYR A 1 88 ? -6.763 -6.041 -8.091 1.00 95.44 88 TYR A C 1
ATOM 704 O O . TYR A 1 88 ? -7.641 -5.215 -8.323 1.00 95.44 88 TYR A O 1
ATOM 712 N N . LYS A 1 89 ? -6.996 -7.169 -7.412 1.00 92.25 89 LYS A N 1
ATOM 713 C CA . LYS A 1 89 ? -8.321 -7.509 -6.869 1.00 92.25 89 LYS A CA 1
ATOM 714 C C . LYS A 1 89 ? -8.497 -7.036 -5.430 1.00 92.25 89 LYS A C 1
ATOM 716 O O . LYS A 1 89 ? -9.628 -6.918 -4.958 1.00 92.25 89 LYS A O 1
ATOM 721 N N . SER A 1 90 ? -7.393 -6.802 -4.726 1.00 92.94 90 SER A N 1
ATOM 722 C CA . SER A 1 90 ? -7.383 -6.284 -3.363 1.00 92.94 90 SER A CA 1
ATOM 723 C C . SER A 1 90 ? -6.113 -5.489 -3.070 1.00 92.94 90 SER A C 1
ATOM 725 O O . SER A 1 90 ? -5.154 -5.496 -3.847 1.00 92.94 90 SER A O 1
ATOM 727 N N . VAL A 1 91 ? -6.093 -4.798 -1.930 1.00 92.50 91 VAL A N 1
ATOM 728 C CA . VAL A 1 91 ? -4.927 -4.013 -1.516 1.00 92.50 91 VAL A CA 1
ATOM 729 C C . VAL A 1 91 ? -3.733 -4.890 -1.115 1.00 92.50 91 VAL A C 1
ATOM 731 O O . VAL A 1 91 ? -2.581 -4.489 -1.264 1.00 92.50 91 VAL A O 1
ATOM 734 N N . GLU A 1 92 ? -3.979 -6.126 -0.679 1.00 94.56 92 GLU A N 1
ATOM 735 C CA . GLU A 1 92 ? -2.934 -7.113 -0.399 1.00 94.56 92 GLU A CA 1
ATOM 736 C C . GLU A 1 92 ? -2.189 -7.527 -1.673 1.00 94.56 92 GLU A C 1
ATOM 738 O O . GLU A 1 92 ? -0.982 -7.774 -1.619 1.00 94.56 92 GLU A O 1
ATOM 743 N N . ASP A 1 93 ? -2.877 -7.572 -2.821 1.00 95.88 93 ASP A N 1
ATOM 744 C CA . ASP A 1 93 ? -2.228 -7.812 -4.112 1.00 95.88 93 ASP A CA 1
ATOM 745 C C . ASP A 1 93 ? -1.287 -6.659 -4.473 1.00 95.88 93 ASP A C 1
ATOM 747 O O . ASP A 1 93 ? -0.167 -6.907 -4.920 1.00 95.88 93 ASP A O 1
ATOM 751 N N . VAL A 1 94 ? -1.702 -5.413 -4.205 1.00 95.88 94 VAL A N 1
ATOM 752 C CA . VAL A 1 94 ? -0.851 -4.228 -4.398 1.00 95.88 94 VAL A CA 1
ATOM 753 C C . VAL A 1 94 ? 0.384 -4.300 -3.507 1.00 95.88 94 VAL A C 1
ATOM 755 O O . VAL A 1 94 ? 1.500 -4.115 -3.987 1.00 95.88 94 VAL A O 1
ATOM 758 N N . LEU A 1 95 ? 0.199 -4.585 -2.213 1.00 96.31 95 LEU A N 1
ATOM 759 C CA . LEU A 1 95 ? 1.303 -4.666 -1.257 1.00 96.31 95 LEU A CA 1
ATOM 760 C C . LEU A 1 95 ? 2.319 -5.733 -1.674 1.00 96.31 95 LEU A C 1
ATOM 762 O O . LEU A 1 95 ? 3.521 -5.467 -1.682 1.00 96.31 95 LEU A O 1
ATOM 766 N N . ARG A 1 96 ? 1.839 -6.928 -2.037 1.00 96.75 96 ARG A N 1
ATOM 767 C CA . ARG A 1 96 ? 2.693 -8.038 -2.473 1.00 96.75 96 ARG A CA 1
ATOM 768 C C . ARG A 1 96 ? 3.500 -7.657 -3.710 1.00 96.75 96 ARG A C 1
ATOM 770 O O . ARG A 1 96 ? 4.719 -7.788 -3.693 1.00 96.75 96 ARG A O 1
ATOM 777 N N . ASP A 1 97 ? 2.839 -7.144 -4.743 1.00 96.50 97 ASP A N 1
ATOM 778 C CA . ASP A 1 97 ? 3.489 -6.795 -6.008 1.00 96.50 97 ASP A CA 1
ATOM 779 C C . ASP A 1 97 ? 4.495 -5.646 -5.841 1.00 96.50 97 ASP A C 1
ATOM 781 O O . ASP A 1 97 ? 5.616 -5.722 -6.343 1.00 96.50 97 ASP A O 1
ATOM 785 N N . ALA A 1 98 ? 4.157 -4.618 -5.056 1.00 96.12 98 ALA A N 1
ATOM 786 C CA . ALA A 1 98 ? 5.072 -3.518 -4.755 1.00 96.12 98 ALA A CA 1
ATOM 787 C C . ALA A 1 98 ? 6.343 -4.001 -4.031 1.00 96.12 98 ALA A C 1
ATOM 789 O O . ALA A 1 98 ? 7.459 -3.597 -4.377 1.00 96.12 98 ALA A O 1
ATOM 790 N N . VAL A 1 99 ? 6.193 -4.896 -3.047 1.00 95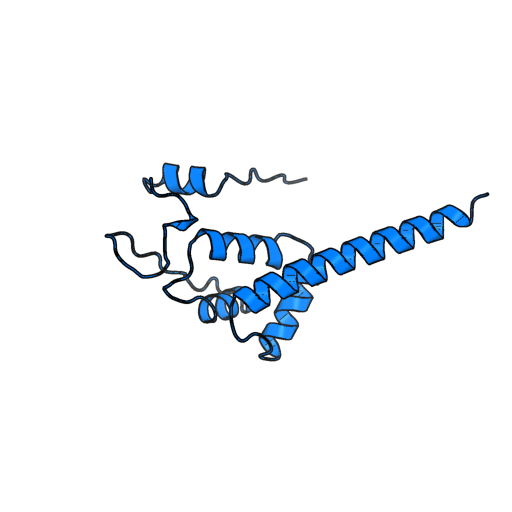.25 99 VAL A N 1
ATOM 791 C CA . VAL A 1 99 ? 7.320 -5.479 -2.301 1.00 95.25 99 VAL A CA 1
ATOM 792 C C . VAL A 1 99 ? 8.168 -6.390 -3.192 1.00 95.25 99 VAL A C 1
ATOM 794 O O . VAL A 1 99 ? 9.398 -6.263 -3.198 1.00 95.25 99 VAL A O 1
ATOM 797 N N . ASP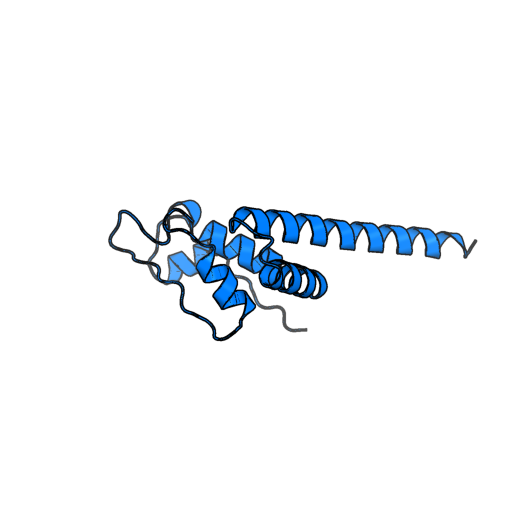 A 1 100 ? 7.536 -7.275 -3.962 1.00 95.69 100 ASP A N 1
ATOM 798 C CA . ASP A 1 100 ? 8.221 -8.223 -4.843 1.00 95.69 100 ASP A CA 1
ATOM 799 C C . ASP A 1 100 ? 8.979 -7.499 -5.959 1.00 95.69 100 ASP A C 1
ATOM 801 O O . ASP A 1 100 ? 10.157 -7.783 -6.207 1.00 95.69 100 ASP A O 1
ATOM 805 N N . TYR A 1 101 ? 8.354 -6.498 -6.580 1.00 95.50 101 TYR A N 1
ATOM 806 C CA . TYR A 1 101 ? 9.003 -5.683 -7.597 1.00 95.50 101 TYR A CA 1
ATOM 807 C C . TYR A 1 101 ? 10.147 -4.848 -7.008 1.00 95.50 101 TYR A C 1
ATOM 809 O O . TYR A 1 101 ? 11.248 -4.816 -7.564 1.00 95.50 101 TYR A O 1
ATOM 817 N N . GLY A 1 102 ? 9.957 -4.253 -5.826 1.00 93.69 102 GLY A N 1
ATOM 818 C CA . GLY A 1 102 ? 11.026 -3.553 -5.111 1.00 93.69 102 GLY A CA 1
ATOM 819 C C . GLY A 1 102 ? 12.230 -4.457 -4.809 1.00 93.69 102 GLY A C 1
ATOM 820 O O . GLY A 1 102 ? 13.383 -4.036 -4.951 1.00 93.69 102 GLY A O 1
ATOM 821 N N . LYS A 1 103 ? 11.990 -5.722 -4.447 1.00 93.69 103 LYS A N 1
ATOM 822 C CA . LYS A 1 103 ? 13.047 -6.725 -4.259 1.00 93.69 103 LYS A CA 1
ATOM 823 C C . LYS A 1 103 ? 13.750 -7.058 -5.575 1.00 93.69 103 LYS A C 1
ATOM 825 O O . LYS A 1 103 ? 14.980 -7.042 -5.620 1.00 93.69 103 LYS A O 1
ATOM 830 N N . TYR A 1 104 ? 12.993 -7.280 -6.648 1.00 93.06 104 TYR A N 1
ATOM 831 C CA . TYR A 1 104 ? 13.539 -7.526 -7.982 1.00 93.06 104 TYR A CA 1
ATOM 832 C C . TYR A 1 104 ? 14.496 -6.409 -8.427 1.00 93.06 104 TYR A C 1
ATOM 834 O O . TYR A 1 104 ? 15.612 -6.686 -8.871 1.00 93.06 104 TYR A O 1
ATOM 842 N N . LEU A 1 105 ? 14.117 -5.142 -8.240 1.00 91.38 105 LEU A N 1
ATOM 843 C CA . LEU A 1 105 ? 14.961 -3.997 -8.598 1.00 91.38 105 LEU A CA 1
ATOM 844 C C . LEU A 1 105 ? 16.287 -3.971 -7.823 1.00 91.38 105 LEU A C 1
ATOM 846 O O . LEU A 1 105 ? 17.339 -3.662 -8.398 1.00 91.38 105 LEU A O 1
ATOM 850 N N . LYS A 1 106 ? 16.259 -4.321 -6.531 1.00 90.19 106 LYS A N 1
ATOM 851 C CA . LYS A 1 106 ? 17.471 -4.438 -5.703 1.00 90.19 106 LYS A CA 1
ATOM 852 C C . LYS A 1 106 ? 18.370 -5.573 -6.192 1.00 90.19 106 LYS A C 1
ATOM 854 O O . LYS A 1 106 ? 19.578 -5.374 -6.331 1.00 90.19 106 LYS A O 1
ATOM 859 N N . ASP A 1 107 ? 17.788 -6.722 -6.526 1.00 91.00 107 ASP A N 1
ATOM 860 C CA . ASP A 1 107 ? 18.527 -7.884 -7.024 1.00 91.00 107 ASP A CA 1
ATOM 861 C C . ASP A 1 107 ? 19.190 -7.609 -8.384 1.00 91.00 107 ASP A C 1
ATOM 863 O O . ASP A 1 107 ? 20.353 -7.969 -8.594 1.00 91.00 107 ASP A O 1
ATOM 867 N N . VAL A 1 108 ? 18.493 -6.924 -9.298 1.00 88.31 108 VAL A N 1
ATOM 868 C CA . VAL A 1 108 ? 19.054 -6.495 -10.592 1.00 88.31 108 VAL A CA 1
ATOM 869 C C . VAL A 1 108 ? 20.226 -5.533 -10.387 1.00 88.31 108 VAL A C 1
ATOM 871 O O . VAL A 1 108 ? 21.295 -5.740 -10.964 1.00 88.31 108 VAL A O 1
ATOM 874 N N . SER A 1 109 ? 20.069 -4.537 -9.509 1.00 84.31 109 SER A N 1
ATOM 875 C CA . SER A 1 109 ? 21.137 -3.584 -9.174 1.00 84.31 109 SER A CA 1
ATOM 876 C C . SER A 1 109 ? 22.373 -4.284 -8.592 1.00 84.31 109 SER A C 1
ATOM 878 O O . SER A 1 109 ? 23.508 -4.015 -8.993 1.00 84.31 109 SER A O 1
ATOM 880 N N . HIS A 1 110 ? 22.176 -5.255 -7.695 1.00 82.69 110 HIS A N 1
ATOM 881 C CA . HIS A 1 110 ? 23.268 -6.040 -7.114 1.00 82.69 110 HIS A CA 1
ATOM 882 C C . HIS A 1 110 ? 24.003 -6.894 -8.156 1.00 82.69 110 HIS A C 1
ATOM 884 O O . HIS A 1 110 ? 25.230 -7.007 -8.102 1.00 82.69 110 HIS A O 1
ATOM 890 N N . LYS A 1 111 ? 23.282 -7.483 -9.119 1.00 78.31 111 LYS A N 1
ATOM 891 C CA . LYS A 1 111 ? 23.891 -8.259 -10.211 1.00 78.31 111 LYS A CA 1
ATOM 892 C C . LYS A 1 111 ? 24.727 -7.379 -11.141 1.00 78.31 111 LYS A C 1
ATOM 894 O O . LYS A 1 111 ? 25.836 -7.775 -11.490 1.00 78.31 111 LYS A O 1
ATOM 899 N N . GLN A 1 112 ? 24.252 -6.181 -11.478 1.00 73.06 112 GLN A N 1
ATOM 900 C CA . GLN A 1 112 ? 25.000 -5.232 -12.311 1.00 73.06 112 GLN A CA 1
ATOM 901 C C . GLN A 1 112 ? 26.295 -4.763 -11.632 1.00 73.06 112 GLN A C 1
ATOM 903 O O . GLN A 1 112 ? 27.350 -4.767 -12.262 1.00 73.06 112 GLN A O 1
ATOM 908 N N . LYS A 1 113 ? 26.257 -4.468 -10.325 1.00 72.38 113 LYS A N 1
ATOM 909 C CA . LYS A 1 113 ? 27.464 -4.116 -9.551 1.00 72.38 113 LYS A CA 1
ATOM 910 C C . LYS A 1 113 ? 28.496 -5.249 -9.502 1.00 72.38 113 LYS A C 1
ATOM 912 O O . LYS A 1 113 ? 29.691 -4.992 -9.594 1.00 72.38 113 LYS A O 1
ATOM 917 N N . LYS A 1 114 ? 28.049 -6.506 -9.381 1.00 70.00 114 LYS A N 1
ATOM 918 C CA . LYS A 1 114 ? 28.943 -7.680 -9.399 1.00 70.00 114 LYS A CA 1
ATOM 919 C C . LYS A 1 114 ? 29.556 -7.950 -10.776 1.00 70.00 114 LYS A C 1
ATOM 921 O O . LYS A 1 114 ? 30.672 -8.453 -10.831 1.00 70.00 114 LYS A O 1
ATOM 926 N N . ALA A 1 115 ? 28.836 -7.649 -11.857 1.00 64.56 115 ALA A N 1
ATOM 927 C CA . ALA A 1 115 ? 29.346 -7.798 -13.217 1.00 64.56 115 ALA A CA 1
ATOM 928 C C . ALA A 1 115 ? 30.399 -6.725 -13.547 1.00 64.56 115 ALA A C 1
ATOM 930 O O . ALA A 1 115 ? 31.474 -7.075 -14.020 1.00 64.56 115 ALA A O 1
ATOM 931 N N . GLY A 1 116 ? 30.143 -5.457 -13.200 1.00 58.09 116 GLY A N 1
ATOM 932 C CA . GLY A 1 116 ? 31.091 -4.360 -13.441 1.00 58.09 116 GLY A CA 1
ATOM 933 C C . GLY A 1 116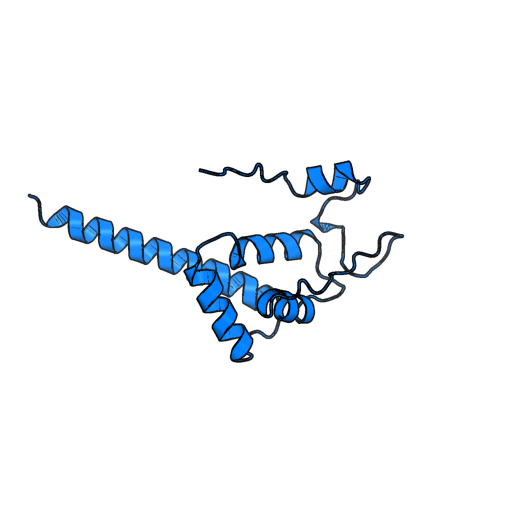 ? 32.385 -4.450 -12.623 1.00 58.09 116 GLY A C 1
ATOM 934 O O . GLY A 1 116 ? 33.436 -4.043 -13.094 1.00 58.09 116 GLY A O 1
ATOM 935 N N . GLY A 1 117 ? 32.354 -5.052 -11.428 1.00 55.31 117 GLY A N 1
ATOM 936 C CA . GLY A 1 117 ? 33.558 -5.249 -10.606 1.00 55.31 117 GLY A CA 1
ATO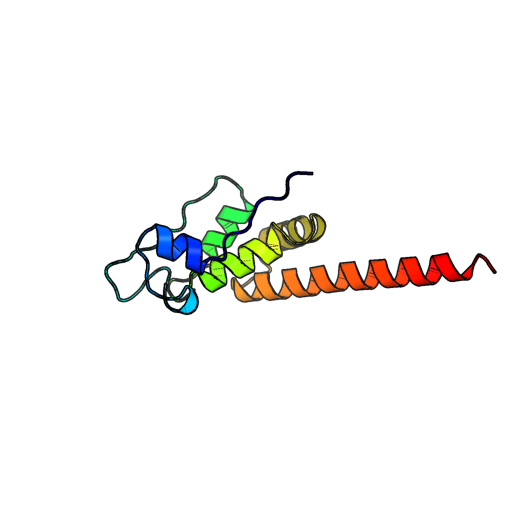M 937 C C . GLY A 1 117 ? 34.478 -6.395 -11.051 1.00 55.31 117 GLY A C 1
ATOM 938 O O . GLY A 1 117 ? 35.499 -6.630 -10.408 1.00 55.31 117 GLY A O 1
ATOM 939 N N . ARG A 1 118 ? 34.114 -7.154 -12.096 1.00 52.47 118 ARG A N 1
ATOM 940 C CA . ARG A 1 118 ? 34.899 -8.301 -12.589 1.00 52.47 118 ARG A CA 1
ATOM 941 C C . ARG A 1 118 ? 35.769 -7.967 -13.810 1.00 52.47 118 ARG A C 1
ATOM 943 O O . ARG A 1 118 ? 36.577 -8.806 -14.185 1.00 52.47 118 ARG A O 1
ATOM 950 N N . GLU A 1 119 ? 35.637 -6.770 -14.383 1.00 51.22 119 GLU A N 1
ATOM 951 C CA . GLU A 1 119 ? 36.428 -6.305 -15.538 1.00 51.22 119 GLU A CA 1
ATOM 952 C C . GLU A 1 119 ? 37.669 -5.465 -15.168 1.00 51.22 119 GLU A C 1
ATOM 954 O O . GLU A 1 119 ? 38.429 -5.099 -16.054 1.00 51.22 119 GLU A O 1
ATOM 959 N N . GLU A 1 120 ? 37.939 -5.209 -13.881 1.00 50.78 120 GLU A N 1
ATOM 960 C CA . GLU A 1 120 ? 39.109 -4.422 -13.431 1.00 50.78 120 GLU A CA 1
ATOM 961 C C . GLU A 1 120 ? 40.183 -5.256 -12.696 1.00 50.78 120 GLU A C 1
ATOM 963 O O . GLU A 1 120 ? 40.728 -4.825 -11.676 1.00 50.78 120 GLU A O 1
ATOM 968 N N . ARG A 1 121 ? 40.500 -6.468 -13.169 1.00 44.47 121 ARG A N 1
ATOM 969 C CA . ARG A 1 121 ? 41.651 -7.239 -12.660 1.00 44.47 121 ARG A CA 1
ATOM 970 C C . ARG A 1 121 ? 42.502 -7.839 -13.760 1.00 44.47 121 ARG A C 1
ATOM 972 O O . ARG A 1 121 ? 41.914 -8.458 -14.670 1.00 44.47 121 ARG A O 1
#